Protein AF-A0A023BUI0-F1 (afdb_monomer)

Radius of gyration: 12.93 Å; Cα contacts (8 Å, |Δi|>4): 143; chains: 1; bounding box: 30×19×36 Å

Structure (mmCIF, N/CA/C/O backbone):
data_AF-A0A023BUI0-F1
#
_entry.id   AF-A0A023BUI0-F1
#
loop_
_atom_site.group_PDB
_atom_site.id
_atom_site.type_symbol
_atom_site.label_atom_id
_atom_site.label_alt_id
_atom_site.label_comp_id
_atom_site.label_asym_id
_atom_site.label_entity_id
_atom_site.label_seq_id
_atom_site.pdbx_PDB_ins_code
_atom_site.Cartn_x
_atom_site.Cartn_y
_atom_site.Cartn_z
_atom_site.occupancy
_atom_site.B_iso_or_equiv
_atom_site.auth_seq_id
_atom_site.auth_comp_id
_atom_site.auth_asym_id
_atom_site.auth_atom_id
_atom_site.pdbx_PDB_model_num
ATOM 1 N N . MET A 1 1 ? -9.464 2.101 -13.863 1.00 50.31 1 MET A N 1
ATOM 2 C CA . MET A 1 1 ? -8.187 2.118 -13.117 1.00 50.31 1 MET A CA 1
ATOM 3 C C . MET A 1 1 ? -8.192 0.925 -12.196 1.00 50.31 1 MET A C 1
ATOM 5 O O . MET A 1 1 ? -9.195 0.717 -11.526 1.00 50.31 1 MET A O 1
ATOM 9 N N . TRP A 1 2 ? -7.152 0.102 -12.245 1.00 62.81 2 TRP A N 1
ATOM 10 C CA . TRP A 1 2 ? -7.047 -1.037 -11.348 1.00 62.81 2 TRP A CA 1
ATOM 11 C C . TRP A 1 2 ? -6.492 -0.483 -10.031 1.00 62.81 2 TRP A C 1
ATOM 13 O O . TRP A 1 2 ? -5.479 0.209 -10.023 1.00 62.81 2 TRP A O 1
ATOM 23 N N . ALA A 1 3 ? -7.222 -0.694 -8.947 1.00 82.31 3 ALA A N 1
ATOM 24 C CA . ALA A 1 3 ? -6.874 -0.243 -7.609 1.00 82.31 3 ALA A CA 1
ATOM 25 C C . ALA A 1 3 ? -6.835 -1.471 -6.705 1.00 8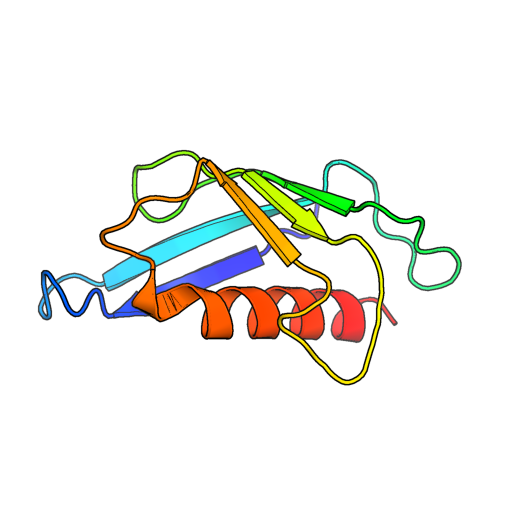2.31 3 ALA A C 1
ATOM 27 O O . ALA A 1 3 ? -7.568 -2.435 -6.945 1.00 82.31 3 ALA A O 1
ATOM 28 N N . ILE A 1 4 ? -6.012 -1.444 -5.664 1.00 88.75 4 ILE A N 1
ATOM 29 C CA . ILE A 1 4 ? -6.107 -2.450 -4.606 1.00 88.75 4 ILE A CA 1
ATOM 30 C C . ILE A 1 4 ? -7.369 -2.125 -3.815 1.00 88.75 4 ILE A C 1
ATOM 32 O O . ILE A 1 4 ? -7.536 -0.987 -3.382 1.00 88.75 4 ILE A O 1
ATOM 36 N N . ASN A 1 5 ? -8.255 -3.105 -3.670 1.00 91.94 5 ASN A N 1
ATOM 37 C CA . ASN A 1 5 ? -9.479 -3.017 -2.881 1.00 91.94 5 ASN A CA 1
ATOM 38 C C . ASN A 1 5 ? -9.687 -4.364 -2.181 1.00 91.94 5 ASN A C 1
ATOM 40 O O . ASN A 1 5 ? -10.260 -5.286 -2.760 1.00 91.94 5 ASN A O 1
ATOM 44 N N . GLU A 1 6 ? -9.140 -4.493 -0.977 1.00 91.25 6 GLU A N 1
ATOM 45 C CA . GLU A 1 6 ? -9.120 -5.741 -0.208 1.00 91.25 6 GLU A CA 1
ATOM 46 C C . GLU A 1 6 ? -9.742 -5.504 1.178 1.00 91.25 6 GLU A C 1
ATOM 48 O O . GLU A 1 6 ? -9.696 -4.397 1.717 1.00 91.25 6 GLU A O 1
ATOM 53 N N . LYS A 1 7 ? -10.360 -6.537 1.758 1.00 89.94 7 LYS A N 1
ATOM 54 C CA . LYS A 1 7 ? -10.948 -6.483 3.109 1.00 89.94 7 LYS A CA 1
ATOM 55 C C . LYS A 1 7 ? -10.055 -7.215 4.101 1.00 89.94 7 LYS A C 1
ATOM 57 O O . LYS A 1 7 ? -9.508 -8.262 3.763 1.00 89.94 7 LYS A O 1
ATOM 62 N N . PHE A 1 8 ? -9.981 -6.723 5.334 1.00 86.19 8 PHE A N 1
ATOM 63 C CA . PHE A 1 8 ? -9.248 -7.370 6.422 1.00 86.19 8 PHE A CA 1
ATOM 64 C C . PHE A 1 8 ? -10.062 -7.400 7.715 1.00 86.19 8 PHE A C 1
ATOM 66 O O . PHE A 1 8 ? -11.056 -6.689 7.869 1.00 86.19 8 PHE A O 1
ATOM 73 N N . VAL A 1 9 ? -9.663 -8.284 8.627 1.00 80.38 9 VAL A N 1
ATOM 74 C CA . VAL A 1 9 ? -10.215 -8.326 9.983 1.00 80.38 9 VAL A CA 1
ATOM 75 C C . VAL A 1 9 ? -9.455 -7.300 10.807 1.00 80.38 9 VAL A C 1
ATOM 77 O O . VAL A 1 9 ? -8.238 -7.425 10.943 1.00 80.38 9 VAL A O 1
ATOM 80 N N . ASP A 1 10 ? -10.150 -6.302 11.346 1.00 74.69 10 ASP A N 1
ATOM 81 C CA . ASP A 1 10 ? -9.533 -5.392 12.300 1.00 74.69 10 ASP A CA 1
ATOM 82 C C . ASP A 1 10 ? -9.419 -6.105 13.65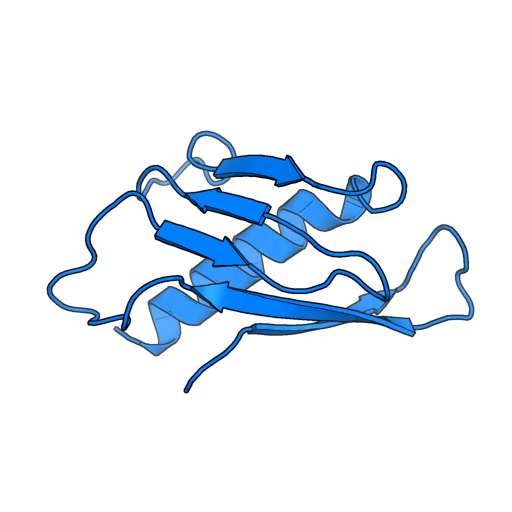1 1.00 74.69 10 ASP A C 1
ATOM 84 O O . ASP A 1 10 ? -10.395 -6.268 14.375 1.00 74.69 10 ASP A O 1
ATOM 88 N N . TYR A 1 11 ? -8.221 -6.556 14.019 1.00 69.75 11 TYR A N 1
ATOM 89 C CA . TYR A 1 11 ? -8.027 -7.233 15.304 1.00 69.75 11 TYR A CA 1
ATOM 90 C C . TYR A 1 11 ? -8.174 -6.295 16.513 1.00 69.75 11 TYR A C 1
ATOM 92 O O . TYR A 1 11 ? -8.277 -6.786 17.638 1.00 69.75 11 TYR A O 1
ATOM 100 N N . SER A 1 12 ? -8.218 -4.972 16.307 1.00 69.44 12 SER A N 1
ATOM 101 C CA . SER A 1 12 ? -8.588 -4.017 17.358 1.00 69.44 12 SER A CA 1
ATOM 102 C C . SER A 1 12 ? -10.104 -3.954 17.589 1.00 69.44 12 SER A C 1
ATOM 104 O O . SER A 1 12 ? -10.535 -3.722 18.718 1.00 69.44 12 SER A O 1
ATOM 106 N N . HIS A 1 13 ? -10.900 -4.292 16.570 1.00 69.69 13 HIS A N 1
ATOM 107 C CA . HIS A 1 13 ? -12.353 -4.458 16.643 1.00 69.69 13 HIS A CA 1
ATOM 108 C C . HIS A 1 13 ? -12.760 -5.745 15.909 1.00 69.69 13 HIS A C 1
ATOM 110 O O . HIS A 1 13 ? -13.262 -5.682 14.792 1.00 69.69 13 HIS A O 1
ATOM 116 N N . PRO A 1 14 ? -12.585 -6.940 16.513 1.00 64.12 14 PRO A N 1
ATOM 117 C CA . PRO A 1 14 ? -12.664 -8.227 15.801 1.00 64.12 14 PRO A CA 1
ATOM 118 C C . PRO A 1 14 ? -14.006 -8.531 15.116 1.00 64.12 14 PRO A C 1
ATOM 120 O O . PRO A 1 14 ? -14.106 -9.471 14.328 1.00 64.12 14 PRO A O 1
ATOM 123 N N . GLN A 1 15 ? -15.054 -7.777 15.454 1.00 64.81 15 GLN A N 1
ATOM 124 C CA . GLN A 1 15 ? -16.385 -7.886 14.856 1.00 64.81 15 GLN A CA 1
ATOM 125 C C . GLN A 1 15 ? -16.549 -7.011 13.602 1.00 64.81 15 GLN A C 1
ATOM 127 O O . GLN A 1 15 ? -17.506 -7.193 12.850 1.00 64.81 15 GLN A O 1
ATOM 132 N N . GLU A 1 16 ? -15.613 -6.099 13.348 1.00 68.25 16 GLU A N 1
ATOM 133 C CA . GLU A 1 16 ? -15.631 -5.165 12.233 1.00 68.25 16 GLU A CA 1
ATOM 134 C C . GLU A 1 16 ? -14.646 -5.619 11.150 1.00 68.25 16 GLU A C 1
ATOM 136 O O . GLU A 1 16 ? -13.475 -5.928 11.387 1.00 68.25 16 GLU A O 1
ATOM 141 N N . LYS A 1 17 ? -15.157 -5.715 9.920 1.00 75.75 17 LYS A N 1
ATOM 142 C CA . LYS A 1 17 ? -14.321 -5.892 8.734 1.00 75.75 17 LYS A CA 1
ATOM 143 C C . LYS A 1 17 ? -14.039 -4.520 8.180 1.00 75.75 17 LYS A C 1
ATOM 145 O O . LYS A 1 17 ? -14.978 -3.824 7.797 1.00 75.75 17 LYS A O 1
ATOM 150 N N . ASP A 1 18 ? -12.766 -4.198 8.075 1.00 86.88 18 ASP A N 1
ATOM 151 C CA . ASP A 1 18 ? -12.335 -2.949 7.487 1.00 86.88 18 ASP A CA 1
ATOM 152 C C . ASP A 1 18 ? -11.753 -3.190 6.083 1.00 86.88 18 ASP A C 1
ATOM 154 O O . ASP A 1 18 ? -11.640 -4.332 5.616 1.00 86.88 18 ASP A O 1
ATOM 158 N N . SER A 1 19 ? -11.467 -2.119 5.350 1.00 89.81 19 SER A N 1
ATOM 159 C CA . SER A 1 19 ? -11.046 -2.197 3.949 1.00 89.81 19 SER A CA 1
ATOM 160 C C . SER A 1 19 ? -9.791 -1.390 3.666 1.00 89.81 19 SER A C 1
ATOM 162 O O . SER A 1 19 ? -9.542 -0.358 4.278 1.00 89.81 19 SER A O 1
ATOM 164 N N . VAL A 1 20 ? -8.989 -1.870 2.722 1.00 93.38 20 VAL A N 1
ATOM 165 C CA . VAL A 1 20 ? -7.845 -1.146 2.179 1.00 93.38 20 VAL A CA 1
ATOM 166 C C . VAL A 1 20 ? -8.136 -0.794 0.737 1.00 93.38 20 VAL A C 1
ATOM 168 O O . VAL A 1 20 ? -8.383 -1.673 -0.087 1.00 93.38 20 VAL A O 1
ATOM 171 N N . PHE A 1 21 ? -8.049 0.496 0.437 1.00 94.06 21 PHE A N 1
ATOM 172 C CA . PHE A 1 21 ? -8.114 1.034 -0.907 1.00 94.06 21 PHE A CA 1
ATOM 173 C C . PHE A 1 21 ? -6.805 1.747 -1.229 1.00 94.06 21 PHE A C 1
ATOM 175 O O . PHE A 1 21 ? -6.463 2.716 -0.560 1.00 94.06 21 PHE A O 1
ATOM 182 N N . LEU A 1 22 ? -6.068 1.307 -2.249 1.00 94.19 22 LEU A N 1
ATOM 183 C CA . LEU A 1 22 ? -4.815 1.951 -2.657 1.00 94.19 22 LE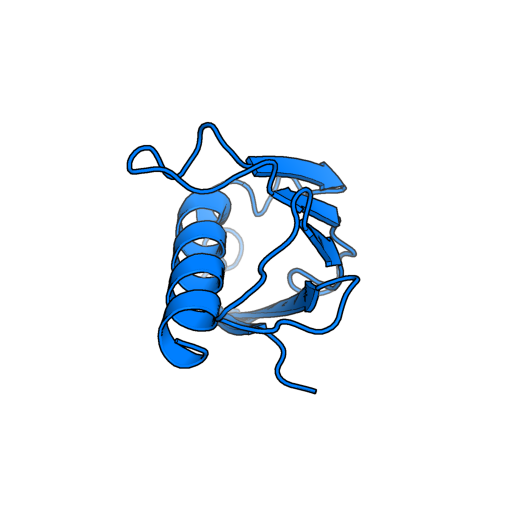U A CA 1
ATOM 184 C C . LEU A 1 22 ? -4.747 2.102 -4.172 1.00 94.19 22 LEU A C 1
ATOM 186 O O . LEU A 1 22 ? -4.953 1.144 -4.919 1.00 94.19 22 LEU A O 1
ATOM 190 N N . ASN A 1 23 ? -4.374 3.299 -4.614 1.00 94.25 23 ASN A N 1
ATOM 191 C CA . ASN A 1 23 ? -4.053 3.598 -6.000 1.00 94.25 23 ASN A CA 1
ATOM 192 C C . ASN A 1 23 ? -2.585 3.977 -6.128 1.00 94.25 23 ASN A C 1
ATOM 194 O O . ASN A 1 23 ? -2.081 4.746 -5.304 1.00 94.25 23 ASN A O 1
ATOM 198 N N . PRO A 1 24 ? -1.911 3.513 -7.183 1.00 93.75 24 PRO A N 1
ATOM 199 C CA . PRO A 1 24 ? -0.618 4.058 -7.529 1.00 93.75 24 PRO A CA 1
ATOM 200 C C . PRO A 1 24 ? -0.758 5.481 -8.088 1.00 93.75 24 PRO A C 1
ATOM 202 O O . PRO A 1 24 ? -1.738 5.820 -8.749 1.00 93.75 24 PRO A O 1
ATOM 205 N N . ASN A 1 25 ? 0.257 6.311 -7.869 1.00 93.00 25 ASN A N 1
ATOM 206 C CA . ASN A 1 25 ? 0.359 7.672 -8.406 1.00 93.00 25 ASN A CA 1
ATOM 207 C C . ASN A 1 25 ? 0.635 7.734 -9.915 1.00 93.00 25 ASN A C 1
ATOM 209 O O . ASN A 1 25 ? 0.680 8.825 -10.479 1.00 93.00 25 ASN A O 1
ATOM 213 N N . GLN A 1 26 ? 0.872 6.590 -10.545 1.00 87.31 26 GLN A N 1
ATOM 214 C CA . GLN A 1 26 ? 1.212 6.476 -11.953 1.00 87.31 26 GLN A CA 1
ATOM 215 C C . GLN A 1 26 ? 0.499 5.281 -12.580 1.00 87.31 26 GLN A C 1
ATOM 217 O O . GLN A 1 26 ? 0.144 4.314 -11.899 1.00 87.31 26 GLN A O 1
ATOM 222 N N . THR A 1 27 ? 0.302 5.348 -13.894 1.00 84.50 27 THR A N 1
ATOM 223 C CA . THR A 1 27 ? -0.222 4.223 -14.666 1.00 84.50 27 THR A CA 1
ATOM 224 C C . THR A 1 27 ? 0.774 3.076 -14.614 1.00 84.50 27 THR A C 1
ATOM 226 O O . THR A 1 27 ? 1.946 3.244 -14.936 1.00 84.50 27 THR A O 1
ATOM 229 N N . MET A 1 28 ? 0.298 1.899 -14.226 1.00 83.31 28 MET A N 1
ATOM 230 C CA . MET A 1 28 ? 1.148 0.721 -14.132 1.00 83.31 28 MET A CA 1
ATOM 231 C C . MET A 1 28 ? 1.241 0.038 -15.489 1.00 83.31 28 MET A C 1
ATOM 233 O O . MET A 1 28 ? 0.247 -0.489 -15.986 1.00 83.31 28 MET A O 1
ATOM 237 N N . ASN A 1 29 ? 2.437 0.064 -16.076 1.00 80.81 29 ASN A N 1
ATOM 238 C CA . ASN A 1 29 ? 2.781 -0.726 -17.248 1.00 80.81 29 ASN A CA 1
ATOM 239 C C . ASN A 1 29 ? 3.731 -1.857 -16.813 1.00 80.81 29 ASN A C 1
ATOM 241 O O . ASN A 1 29 ? 4.817 -1.560 -16.314 1.00 80.81 29 ASN A O 1
ATOM 245 N N . PRO A 1 30 ? 3.358 -3.129 -17.019 1.00 71.19 30 PRO A N 1
ATOM 246 C CA . PRO A 1 30 ? 4.139 -4.274 -16.552 1.00 71.19 30 PRO A CA 1
ATOM 247 C C . PRO A 1 30 ? 5.547 -4.350 -17.168 1.00 71.19 30 PRO A C 1
ATOM 249 O O . PRO A 1 30 ? 6.475 -4.876 -16.563 1.00 71.19 30 PRO A O 1
ATOM 252 N N . GLN A 1 31 ? 5.740 -3.769 -18.355 1.00 73.75 31 GLN A N 1
ATOM 253 C CA . GLN A 1 31 ? 7.020 -3.802 -19.069 1.00 73.75 31 GLN A CA 1
ATOM 254 C C . GLN A 1 31 ? 8.002 -2.703 -18.633 1.00 73.75 31 GLN A C 1
ATOM 256 O O . GLN A 1 31 ? 9.198 -2.827 -18.878 1.00 73.75 31 GLN A O 1
ATOM 261 N N . VAL A 1 32 ? 7.512 -1.624 -18.014 1.00 79.31 32 VAL A N 1
ATOM 262 C CA . VAL A 1 32 ? 8.295 -0.415 -17.690 1.00 79.31 32 VAL A CA 1
ATOM 263 C C . VAL A 1 32 ? 7.846 0.174 -16.354 1.00 79.31 32 VAL A C 1
ATOM 265 O O . VAL A 1 32 ? 7.455 1.334 -16.256 1.00 79.31 32 VAL A O 1
ATOM 268 N N . ILE A 1 33 ? 7.860 -0.646 -1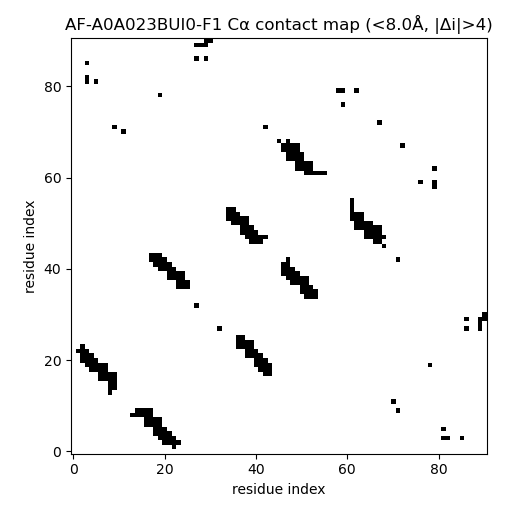5.303 1.00 82.19 33 ILE A N 1
ATOM 269 C CA . ILE A 1 33 ? 7.580 -0.164 -13.948 1.00 82.19 33 ILE A CA 1
ATOM 270 C C . ILE A 1 33 ? 8.708 0.779 -13.513 1.00 82.19 33 ILE A C 1
ATOM 272 O O . ILE A 1 33 ? 9.849 0.353 -13.325 1.00 82.19 33 ILE A O 1
ATOM 276 N N . GLU A 1 34 ? 8.375 2.051 -13.308 1.00 86.31 34 GLU A N 1
ATOM 277 C CA . GLU A 1 34 ? 9.296 3.056 -12.782 1.00 86.31 34 GLU A CA 1
ATOM 278 C C . GLU A 1 34 ? 9.129 3.213 -11.267 1.00 86.31 34 GLU A C 1
ATOM 280 O O . GLU A 1 34 ? 8.017 3.303 -10.741 1.00 86.31 34 GLU A O 1
ATOM 285 N N . TYR A 1 35 ? 10.247 3.267 -10.546 1.00 88.44 35 TYR A N 1
ATOM 286 C CA . TYR A 1 35 ? 10.273 3.492 -9.102 1.00 88.44 35 TYR A CA 1
ATOM 287 C C . TYR A 1 35 ? 10.764 4.917 -8.779 1.00 88.44 35 TYR A C 1
ATOM 289 O O . TYR A 1 35 ? 11.643 5.426 -9.473 1.00 88.44 35 TYR A O 1
ATOM 297 N N . PRO A 1 36 ? 10.273 5.556 -7.697 1.00 92.75 36 PRO A N 1
ATOM 298 C CA . PRO A 1 36 ? 9.362 4.998 -6.705 1.00 92.75 36 PRO A CA 1
ATOM 299 C C . PRO A 1 36 ? 7.887 5.044 -7.129 1.00 92.75 36 PRO A C 1
ATOM 301 O O . PRO A 1 36 ? 7.418 6.026 -7.698 1.00 92.75 36 PRO A O 1
ATOM 304 N N . ILE A 1 37 ? 7.132 4.018 -6.738 1.00 92.50 37 ILE A N 1
ATOM 305 C CA . ILE A 1 37 ? 5.669 4.024 -6.825 1.00 92.50 37 ILE A CA 1
ATOM 306 C C . ILE A 1 37 ? 5.123 4.583 -5.514 1.00 92.50 37 ILE A C 1
ATOM 308 O O . ILE A 1 37 ? 5.463 4.089 -4.438 1.00 92.50 37 ILE A O 1
ATOM 312 N N . ILE A 1 38 ? 4.257 5.589 -5.590 1.00 94.81 38 ILE A N 1
ATOM 313 C CA . ILE A 1 38 ? 3.552 6.116 -4.421 1.00 94.81 38 ILE A CA 1
ATOM 314 C C . ILE A 1 38 ? 2.130 5.570 -4.441 1.00 94.81 38 ILE A C 1
ATOM 316 O O . ILE A 1 38 ? 1.351 5.881 -5.336 1.00 94.81 38 ILE A O 1
ATOM 320 N N . TRP A 1 39 ? 1.791 4.782 -3.431 1.00 94.56 39 TRP A N 1
ATOM 321 C CA . TRP A 1 39 ? 0.462 4.243 -3.206 1.00 94.56 39 TRP A CA 1
ATOM 322 C C . TRP A 1 39 ? -0.289 5.147 -2.234 1.00 94.56 39 TRP A C 1
ATOM 324 O O . TRP A 1 39 ? 0.161 5.363 -1.106 1.00 94.56 39 TRP A O 1
ATOM 334 N N . LYS A 1 40 ? -1.425 5.688 -2.677 1.00 96.19 40 LYS A N 1
ATOM 335 C CA . LYS A 1 40 ? -2.300 6.553 -1.879 1.00 96.19 40 LYS A CA 1
ATOM 336 C C . LYS A 1 40 ? -3.708 5.998 -1.826 1.00 96.19 40 LYS A C 1
ATOM 338 O O . LYS A 1 40 ? -4.203 5.448 -2.809 1.00 96.19 40 LYS A O 1
ATOM 343 N N . GLY A 1 41 ? -4.370 6.204 -0.703 1.00 94.81 41 GLY A N 1
ATOM 344 C CA . GLY A 1 41 ? -5.773 5.860 -0.542 1.00 94.81 41 GLY A CA 1
ATOM 345 C C . GLY A 1 41 ? -6.120 5.775 0.929 1.00 94.81 41 GLY A C 1
ATOM 346 O O . GLY A 1 41 ? -5.727 6.660 1.681 1.00 94.81 41 GLY A O 1
ATOM 347 N N . PHE A 1 42 ? -6.831 4.727 1.326 1.00 93.81 42 PHE A N 1
ATOM 348 C CA . PHE A 1 42 ? -7.396 4.596 2.659 1.00 93.81 42 PHE A CA 1
ATOM 349 C C . PHE A 1 42 ? -7.149 3.210 3.250 1.00 93.81 42 PHE A C 1
ATOM 351 O O . PHE A 1 42 ? -7.220 2.201 2.547 1.00 93.81 42 PHE A O 1
ATOM 358 N N . VAL A 1 43 ? -6.890 3.173 4.553 1.00 92.38 43 VAL A N 1
ATOM 359 C CA . VAL A 1 43 ? -7.050 1.983 5.392 1.00 92.38 43 VAL A CA 1
ATOM 360 C C . VAL A 1 43 ? -8.158 2.311 6.380 1.00 92.38 43 VAL A C 1
ATOM 362 O O . VAL A 1 43 ? -8.024 3.205 7.217 1.00 92.38 43 VAL A O 1
ATOM 365 N N . GLY A 1 44 ? -9.287 1.645 6.197 1.00 89.31 44 GLY A N 1
ATOM 366 C CA . GLY A 1 44 ? -10.565 2.055 6.743 1.00 89.31 44 GLY A CA 1
ATOM 367 C C . GLY A 1 44 ? -10.930 3.475 6.388 1.00 89.31 44 GLY A C 1
ATOM 368 O O . GLY A 1 44 ? -11.034 3.817 5.212 1.00 89.31 44 GLY A O 1
ATOM 369 N N . SER A 1 45 ? -11.140 4.306 7.402 1.00 88.44 45 SER A N 1
ATOM 370 C CA . SER A 1 45 ? -11.464 5.719 7.217 1.00 88.44 45 SER A CA 1
ATOM 371 C C . SER A 1 45 ? -10.237 6.636 7.194 1.00 88.44 45 SER A C 1
ATOM 373 O O . SER A 1 45 ? -10.403 7.852 7.143 1.00 88.44 45 SER A O 1
ATOM 375 N N . GLU A 1 46 ? -9.017 6.099 7.290 1.00 91.31 46 GLU A N 1
ATOM 376 C CA . GLU A 1 46 ? -7.800 6.906 7.415 1.00 91.31 46 GLU A CA 1
ATOM 377 C C . GLU A 1 46 ? -6.987 6.941 6.127 1.00 91.31 46 GLU A C 1
ATOM 379 O O . GLU A 1 46 ? -6.698 5.907 5.525 1.00 91.31 46 GLU A O 1
ATOM 384 N N . GLU A 1 47 ? -6.594 8.150 5.721 1.00 94.12 47 GLU A N 1
ATOM 385 C CA . GLU A 1 47 ? -5.737 8.358 4.559 1.00 94.12 47 GLU A CA 1
ATOM 386 C C . GLU A 1 47 ? -4.346 7.778 4.785 1.00 94.12 47 GLU A C 1
ATOM 388 O O . GLU A 1 47 ? -3.704 8.027 5.810 1.00 94.12 47 GLU A O 1
ATOM 393 N N . VAL A 1 48 ? -3.846 7.075 3.770 1.00 95.56 48 VAL A N 1
ATOM 394 C CA . VAL A 1 48 ? -2.510 6.497 3.802 1.00 95.56 48 VAL A CA 1
ATOM 395 C C . VAL A 1 48 ? -1.650 6.867 2.607 1.00 95.56 4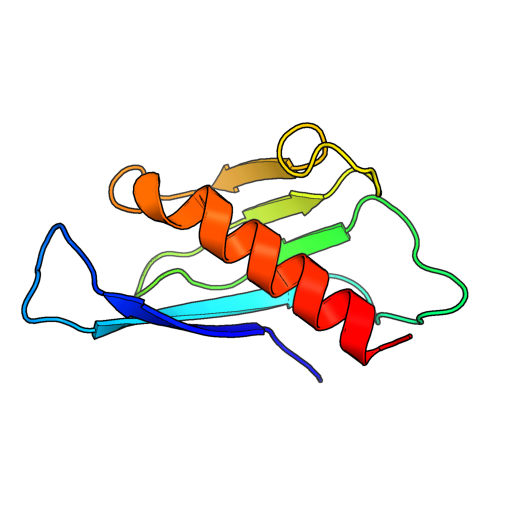8 VAL A C 1
ATOM 397 O O . VAL A 1 48 ? -2.130 7.060 1.489 1.00 95.56 48 VAL A O 1
ATOM 400 N N . GLU A 1 49 ? -0.342 6.929 2.857 1.00 96.56 49 GLU A N 1
ATOM 401 C CA . GLU A 1 49 ? 0.689 7.085 1.832 1.00 96.56 49 GLU A CA 1
ATOM 402 C C . GLU A 1 49 ? 1.823 6.084 2.066 1.00 96.56 49 GLU A C 1
ATOM 404 O O . GLU A 1 49 ? 2.483 6.095 3.114 1.00 96.56 49 GLU A O 1
ATOM 409 N N . ILE A 1 50 ? 2.062 5.239 1.062 1.00 95.19 50 ILE A N 1
ATOM 410 C CA . ILE A 1 50 ? 3.079 4.189 1.071 1.00 95.19 50 ILE A CA 1
ATOM 411 C C . ILE A 1 50 ? 3.975 4.377 -0.153 1.00 95.19 50 ILE A C 1
ATOM 413 O O . ILE A 1 50 ? 3.494 4.485 -1.276 1.00 95.19 50 ILE A O 1
ATOM 417 N N . ILE A 1 51 ? 5.287 4.416 0.045 1.00 95.06 51 ILE A N 1
ATOM 418 C CA . ILE A 1 51 ? 6.273 4.595 -1.021 1.00 95.06 51 ILE A CA 1
ATOM 419 C C . ILE A 1 51 ? 7.000 3.278 -1.238 1.00 95.06 51 ILE A C 1
ATOM 421 O O . ILE A 1 51 ? 7.712 2.817 -0.350 1.00 95.06 51 ILE A O 1
ATOM 425 N N . GLN A 1 52 ? 6.875 2.715 -2.432 1.00 92.94 52 GLN A N 1
ATOM 426 C CA . GLN A 1 52 ? 7.647 1.567 -2.880 1.00 92.94 52 GLN A CA 1
ATOM 427 C C . GLN A 1 52 ? 8.869 2.053 -3.667 1.00 92.94 52 GLN A C 1
ATOM 429 O O . GLN A 1 52 ? 8.736 2.621 -4.747 1.00 92.94 52 GLN A O 1
ATOM 434 N N . LYS A 1 53 ? 10.068 1.834 -3.131 1.00 91.75 53 LYS A N 1
ATOM 435 C CA . LYS A 1 53 ? 11.352 2.273 -3.701 1.00 91.75 53 LYS A CA 1
ATOM 436 C C . LYS A 1 53 ? 11.914 1.354 -4.785 1.00 91.75 53 LYS A C 1
ATOM 438 O O . LYS A 1 53 ? 12.851 1.752 -5.466 1.00 91.75 53 LYS A O 1
ATOM 443 N N . GLY A 1 54 ? 11.415 0.128 -4.898 1.00 85.50 54 GLY A N 1
ATOM 444 C CA . GLY A 1 54 ? 11.960 -0.873 -5.809 1.00 85.50 54 GLY A CA 1
ATOM 445 C C . GLY A 1 54 ? 11.217 -2.204 -5.750 1.00 85.50 54 GLY A C 1
ATOM 446 O O . GLY A 1 54 ? 10.188 -2.333 -5.080 1.00 85.50 54 GLY A O 1
ATOM 447 N N . GLN A 1 55 ? 11.782 -3.194 -6.436 1.00 78.50 55 GLN A N 1
ATOM 448 C CA . GLN A 1 55 ? 11.363 -4.593 -6.407 1.00 78.50 55 GLN A CA 1
ATOM 449 C C . GLN A 1 55 ? 12.489 -5.449 -5.820 1.00 78.50 55 GLN A C 1
ATOM 451 O O . GLN A 1 55 ? 13.660 -5.216 -6.118 1.00 78.50 55 GLN A O 1
ATOM 456 N N . GLY A 1 56 ? 12.150 -6.462 -5.026 1.00 67.38 56 GLY A N 1
ATOM 457 C CA . GLY A 1 56 ? 13.132 -7.392 -4.477 1.00 67.38 56 GLY A CA 1
ATOM 458 C C . GLY A 1 56 ? 12.486 -8.544 -3.716 1.00 67.38 56 GLY A C 1
ATOM 459 O O . GLY A 1 56 ? 11.292 -8.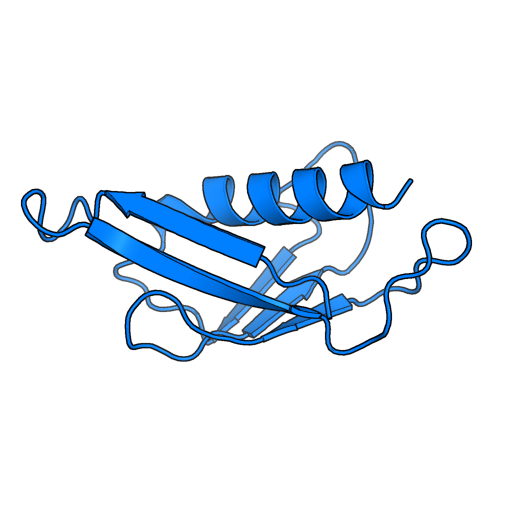513 -3.419 1.00 67.38 56 GLY A O 1
ATOM 460 N N . ALA A 1 57 ? 13.287 -9.567 -3.406 1.00 58.78 57 ALA A N 1
ATOM 461 C CA . ALA A 1 57 ? 12.842 -10.736 -2.644 1.00 58.78 57 ALA A CA 1
ATOM 462 C C . ALA A 1 57 ? 12.500 -10.395 -1.180 1.00 58.78 57 ALA A C 1
ATOM 464 O O . ALA A 1 57 ? 11.667 -11.057 -0.566 1.00 58.78 57 ALA A O 1
ATOM 465 N N . HIS A 1 58 ? 13.119 -9.346 -0.631 1.00 65.50 58 HIS A N 1
ATOM 466 C CA . HIS A 1 58 ? 12.854 -8.855 0.718 1.00 65.50 58 HIS A CA 1
ATOM 467 C C . HIS A 1 58 ? 11.771 -7.781 0.680 1.00 65.50 58 HIS A C 1
ATOM 469 O O . HIS A 1 58 ? 12.047 -6.597 0.487 1.00 65.50 58 HIS A O 1
ATOM 475 N N . LEU A 1 59 ? 10.534 -8.243 0.846 1.00 63.88 59 LEU A N 1
ATOM 476 C CA . LEU A 1 59 ? 9.300 -7.477 0.694 1.00 63.88 59 LEU A CA 1
ATOM 477 C C . LEU A 1 59 ? 9.301 -6.166 1.490 1.00 63.88 59 LEU A C 1
ATOM 479 O O . LEU A 1 59 ? 8.873 -5.147 0.972 1.00 63.88 59 LEU A O 1
ATOM 483 N N . ASP A 1 60 ? 9.855 -6.155 2.698 1.00 65.69 60 ASP A N 1
ATOM 484 C CA . ASP A 1 60 ? 9.697 -5.037 3.638 1.00 65.69 60 ASP A CA 1
ATOM 485 C C . ASP A 1 60 ? 10.703 -3.902 3.391 1.00 65.69 60 ASP A C 1
ATOM 487 O O . ASP A 1 60 ? 10.421 -2.731 3.649 1.00 65.69 60 ASP A O 1
ATOM 491 N N . LEU A 1 61 ? 11.881 -4.230 2.847 1.00 75.38 61 LEU A N 1
ATOM 492 C CA . LEU A 1 61 ? 13.004 -3.292 2.701 1.00 75.38 61 LEU A CA 1
ATOM 493 C C . LEU A 1 61 ? 12.746 -2.203 1.653 1.00 75.38 61 LEU A C 1
ATOM 495 O O . LEU A 1 61 ? 13.416 -1.166 1.642 1.00 75.38 61 LEU A O 1
ATOM 499 N N . HIS A 1 62 ? 11.776 -2.426 0.769 1.00 85.06 62 HIS A N 1
ATOM 500 C CA . HIS A 1 62 ? 11.463 -1.518 -0.326 1.00 85.06 62 HIS A CA 1
ATOM 501 C C . HIS A 1 62 ? 10.277 -0.598 -0.036 1.00 85.06 62 HIS A C 1
ATOM 503 O O . HIS A 1 62 ? 10.007 0.272 -0.862 1.00 85.06 62 HIS A O 1
ATOM 509 N N . PHE A 1 63 ? 9.599 -0.726 1.108 1.00 91.69 63 PHE A N 1
ATOM 510 C CA . PHE A 1 63 ? 8.407 0.065 1.417 1.00 91.69 63 PHE A CA 1
ATOM 511 C C . PHE A 1 63 ? 8.651 1.055 2.557 1.00 91.69 63 PHE A C 1
ATOM 513 O O . PHE A 1 63 ? 9.188 0.720 3.608 1.00 91.69 63 PHE A O 1
ATOM 520 N N . ILE A 1 64 ? 8.210 2.297 2.360 1.00 93.31 64 ILE A N 1
ATOM 521 C CA . ILE A 1 64 ? 8.130 3.320 3.405 1.00 93.31 64 ILE A CA 1
ATOM 522 C C . ILE A 1 64 ? 6.670 3.696 3.615 1.00 93.31 64 ILE A C 1
ATOM 524 O O . ILE A 1 64 ? 6.030 4.245 2.724 1.00 93.31 64 ILE A O 1
ATOM 528 N N . PHE A 1 65 ? 6.173 3.482 4.826 1.00 92.94 65 PHE A N 1
ATOM 529 C CA . PHE A 1 65 ? 4.835 3.879 5.257 1.00 92.94 65 PHE A CA 1
ATOM 530 C C . PHE A 1 65 ? 4.900 5.280 5.888 1.00 92.94 65 PHE A C 1
ATOM 532 O O . PHE A 1 65 ? 5.249 5.403 7.059 1.00 92.94 65 PHE A O 1
ATOM 539 N N . LYS A 1 66 ? 4.636 6.343 5.109 1.00 90.75 66 LYS A N 1
ATOM 540 C CA . LYS A 1 66 ? 4.814 7.744 5.551 1.00 90.75 66 LYS A CA 1
ATOM 541 C C . LYS A 1 66 ? 3.654 8.276 6.386 1.00 90.75 66 LYS A C 1
ATOM 543 O O . LYS A 1 66 ? 3.876 8.920 7.403 1.00 90.75 66 LYS A O 1
ATOM 548 N N . LYS A 1 67 ? 2.427 8.054 5.920 1.00 90.19 67 LYS A N 1
ATOM 549 C CA . LYS A 1 67 ? 1.193 8.403 6.629 1.00 90.19 67 LYS A CA 1
ATOM 550 C C . LYS A 1 67 ? 0.462 7.096 6.830 1.00 90.19 67 LYS A C 1
ATOM 552 O O . LYS A 1 67 ? -0.216 6.651 5.918 1.00 90.19 67 LYS A O 1
ATOM 557 N N . PHE A 1 68 ? 0.735 6.397 7.922 1.00 92.56 68 PHE A N 1
ATOM 558 C CA . PHE A 1 68 ? 0.121 5.098 8.151 1.00 92.56 68 PHE A CA 1
ATOM 559 C C . PHE A 1 68 ? -0.340 4.982 9.603 1.00 92.56 68 PHE A C 1
ATOM 561 O O . PHE A 1 68 ? 0.489 5.185 10.492 1.00 92.56 68 PHE A O 1
ATOM 568 N N . PRO A 1 69 ? -1.621 4.666 9.852 1.00 89.94 69 PRO A N 1
ATOM 569 C CA . PRO A 1 69 ? -2.179 4.639 11.194 1.00 89.94 69 PRO A CA 1
ATOM 570 C C . PRO A 1 69 ? -1.526 3.542 12.018 1.00 89.94 69 PRO A C 1
ATOM 572 O O . PRO A 1 69 ? -1.487 2.383 11.597 1.00 89.94 69 PRO A O 1
ATOM 575 N N . GLU A 1 70 ? -1.058 3.877 13.219 1.00 90.31 70 GLU A N 1
ATOM 576 C CA . GLU A 1 70 ? -0.393 2.896 14.079 1.00 90.31 70 GLU A CA 1
ATOM 577 C C . GLU A 1 70 ? -1.302 1.714 14.428 1.00 90.31 70 GLU A C 1
ATOM 579 O O . GLU A 1 70 ? -0.830 0.576 14.474 1.00 90.31 70 GLU A O 1
ATOM 584 N N . ARG A 1 71 ? -2.616 1.951 14.578 1.00 87.44 71 ARG A N 1
ATOM 585 C CA . ARG A 1 71 ? -3.602 0.895 14.862 1.00 87.44 71 ARG A CA 1
ATOM 586 C C . ARG A 1 71 ? -3.628 -0.208 13.799 1.00 87.44 71 ARG A C 1
ATOM 588 O O . ARG A 1 71 ? -3.853 -1.371 14.120 1.00 87.44 71 ARG A O 1
ATOM 595 N N . TYR A 1 72 ? -3.300 0.129 12.553 1.00 89.38 72 TYR A N 1
ATOM 596 C CA . TYR A 1 72 ? -3.256 -0.816 11.440 1.00 89.38 72 TYR A CA 1
ATOM 597 C C . TYR A 1 72 ? -1.844 -1.354 11.165 1.00 89.38 72 TYR A C 1
ATOM 599 O O . TYR A 1 72 ? -1.635 -2.039 10.169 1.00 89.38 72 TYR A O 1
ATOM 607 N N . ASN A 1 73 ? -0.837 -1.088 12.012 1.00 90.62 73 ASN A N 1
ATOM 608 C CA . ASN A 1 73 ? 0.541 -1.552 11.771 1.00 90.62 73 ASN A CA 1
ATOM 609 C C . ASN A 1 73 ? 0.639 -3.068 11.526 1.00 90.62 73 ASN A C 1
ATOM 611 O O . ASN A 1 73 ? 1.506 -3.512 10.775 1.00 90.62 73 ASN A O 1
ATOM 615 N N . HIS A 1 74 ? -0.264 -3.840 12.129 1.00 88.00 74 HIS A N 1
ATOM 616 C CA . HIS A 1 74 ? -0.334 -5.290 11.996 1.00 88.00 74 HIS A CA 1
ATOM 617 C C . HIS A 1 74 ? -0.635 -5.771 10.563 1.00 88.00 74 HIS A C 1
ATOM 619 O O . HIS A 1 74 ? -0.179 -6.850 10.205 1.00 88.00 74 HIS A O 1
ATOM 625 N N . ILE A 1 75 ? -1.316 -4.972 9.728 1.00 90.19 75 ILE A N 1
ATOM 626 C CA . ILE A 1 75 ? -1.636 -5.334 8.332 1.00 90.19 75 ILE A CA 1
ATOM 627 C C . ILE A 1 75 ? -0.605 -4.846 7.305 1.00 90.19 75 ILE A C 1
ATOM 629 O O . ILE A 1 75 ? -0.795 -5.023 6.102 1.00 90.19 75 ILE A O 1
ATOM 633 N N . LYS A 1 76 ? 0.498 -4.216 7.730 1.00 91.81 76 LYS A N 1
ATOM 634 C CA . LYS A 1 76 ? 1.561 -3.789 6.800 1.00 91.81 76 LYS A CA 1
ATOM 635 C C . LYS A 1 76 ? 2.076 -4.936 5.911 1.00 91.81 76 LYS A C 1
ATOM 637 O O . LYS A 1 76 ? 2.204 -4.700 4.707 1.00 91.81 76 LYS A O 1
ATOM 642 N N . PRO A 1 77 ? 2.324 -6.157 6.432 1.00 90.62 77 PRO A N 1
ATOM 643 C CA . PRO A 1 77 ? 2.731 -7.287 5.597 1.00 90.62 77 PRO A CA 1
ATOM 644 C C . PRO A 1 77 ? 1.667 -7.674 4.559 1.00 90.62 77 PRO A C 1
ATOM 646 O O . PRO A 1 77 ? 1.999 -7.931 3.402 1.00 90.62 77 PRO A O 1
ATOM 649 N N . ASP A 1 78 ? 0.386 -7.656 4.938 1.00 91.56 78 ASP A N 1
ATOM 650 C CA . ASP A 1 78 ? -0.723 -7.976 4.030 1.00 91.56 78 ASP A CA 1
ATOM 651 C C . ASP A 1 78 ? -0.835 -6.960 2.892 1.00 91.56 78 ASP A C 1
ATOM 653 O O . ASP A 1 78 ? -0.980 -7.339 1.729 1.00 91.56 78 ASP A O 1
ATOM 657 N N . ILE A 1 79 ? -0.667 -5.669 3.196 1.00 92.25 79 ILE A N 1
ATOM 658 C CA . ILE A 1 79 ? -0.661 -4.608 2.184 1.00 92.25 79 ILE A CA 1
ATOM 659 C C . ILE A 1 79 ? 0.466 -4.810 1.170 1.00 92.25 79 ILE A C 1
ATOM 661 O O . ILE A 1 79 ? 0.232 -4.689 -0.034 1.00 92.25 79 ILE A O 1
ATOM 665 N N . ILE A 1 80 ? 1.677 -5.143 1.627 1.00 91.88 80 ILE A N 1
ATOM 666 C CA . ILE A 1 80 ? 2.802 -5.420 0.724 1.00 91.88 80 ILE A CA 1
ATOM 667 C C . ILE A 1 80 ? 2.476 -6.620 -0.179 1.00 91.88 80 ILE A C 1
ATOM 669 O O . ILE A 1 80 ? 2.676 -6.551 -1.396 1.00 91.88 80 ILE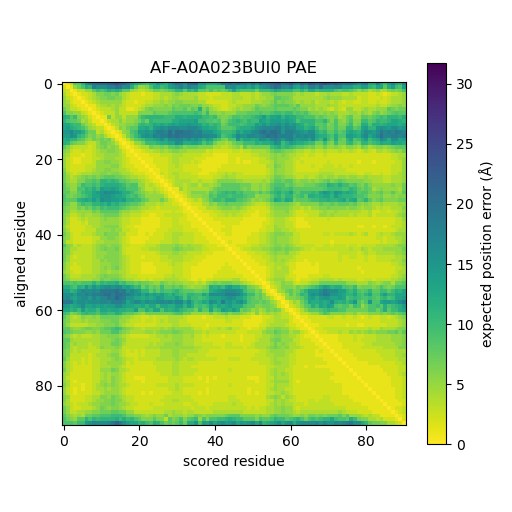 A O 1
ATOM 673 N N . ASN A 1 81 ? 1.897 -7.684 0.384 1.00 90.12 81 ASN A N 1
ATOM 674 C CA . ASN A 1 81 ? 1.462 -8.853 -0.380 1.00 90.12 81 ASN A CA 1
ATOM 675 C C . ASN A 1 81 ? 0.403 -8.501 -1.435 1.00 90.12 81 ASN A C 1
ATOM 677 O O . ASN A 1 81 ? 0.489 -8.974 -2.572 1.00 90.12 81 ASN A O 1
ATOM 681 N N . TRP A 1 82 ? -0.573 -7.651 -1.109 1.00 92.06 82 TRP A N 1
ATOM 682 C CA . TRP A 1 82 ? -1.585 -7.203 -2.069 1.00 92.06 82 TRP A CA 1
ATOM 683 C C . TRP A 1 82 ? -0.999 -6.328 -3.174 1.00 92.06 82 TRP A C 1
ATOM 685 O O . TRP A 1 82 ? -1.355 -6.520 -4.336 1.00 92.06 82 TRP A O 1
ATOM 695 N N . ILE A 1 83 ? -0.060 -5.433 -2.850 1.00 90.75 83 ILE A N 1
ATOM 696 C CA . ILE A 1 83 ? 0.675 -4.647 -3.851 1.00 90.75 83 ILE A CA 1
ATOM 697 C C . ILE A 1 83 ? 1.425 -5.575 -4.810 1.00 90.75 83 ILE A C 1
ATOM 699 O O . ILE A 1 83 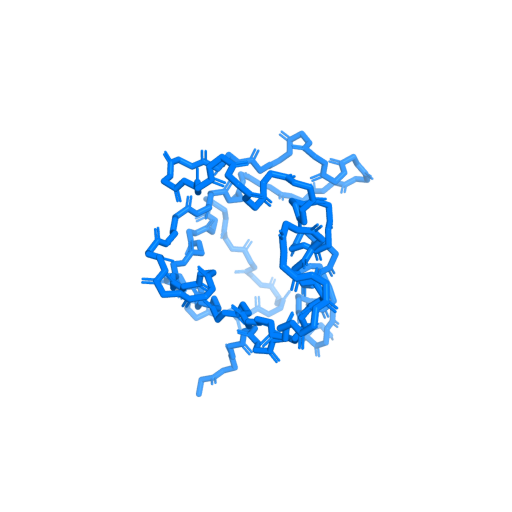? 1.349 -5.416 -6.027 1.00 90.75 83 ILE A O 1
ATOM 703 N N . HIS A 1 84 ? 2.096 -6.598 -4.288 1.00 87.31 84 HIS A N 1
ATOM 704 C CA . HIS A 1 84 ? 2.821 -7.560 -5.115 1.00 87.31 84 HIS A CA 1
ATOM 705 C C . HIS A 1 84 ? 1.892 -8.401 -5.992 1.00 87.31 84 HIS A C 1
ATOM 707 O O . HIS A 1 84 ? 2.161 -8.580 -7.180 1.00 87.31 84 HIS A O 1
ATOM 713 N N . LYS A 1 85 ? 0.780 -8.888 -5.432 1.00 88.00 85 LYS A N 1
ATOM 714 C CA . LYS A 1 85 ? -0.267 -9.598 -6.179 1.00 88.00 85 LYS A CA 1
ATOM 715 C C . LYS A 1 85 ? -0.801 -8.727 -7.313 1.00 88.00 85 LYS A C 1
ATOM 717 O O . LYS A 1 85 ? -0.902 -9.201 -8.438 1.00 88.00 85 LYS A O 1
ATOM 722 N N . TYR A 1 86 ? -1.084 -7.459 -7.031 1.00 87.75 86 TYR A N 1
ATOM 723 C CA . TYR A 1 86 ? -1.541 -6.493 -8.019 1.00 87.75 86 TYR A CA 1
ATOM 724 C C . TYR A 1 86 ? -0.530 -6.323 -9.164 1.00 87.75 86 TYR A C 1
ATOM 726 O O . TYR A 1 86 ? -0.896 -6.477 -10.326 1.00 87.75 86 TYR A O 1
ATOM 734 N N . LEU A 1 87 ? 0.751 -6.091 -8.852 1.00 85.44 87 LEU A N 1
ATOM 735 C CA . LEU A 1 87 ? 1.803 -5.951 -9.867 1.00 85.44 87 LEU A CA 1
ATOM 736 C C . LEU A 1 87 ? 2.005 -7.241 -10.678 1.00 85.44 87 LEU A C 1
ATOM 738 O O . LEU A 1 87 ? 2.259 -7.177 -11.876 1.00 85.44 87 LEU A O 1
ATOM 742 N N . ARG A 1 88 ? 1.847 -8.416 -10.054 1.00 83.06 88 ARG A N 1
ATOM 743 C CA . ARG A 1 88 ? 1.937 -9.711 -10.741 1.00 83.06 88 ARG A CA 1
ATOM 744 C C . ARG A 1 88 ? 0.786 -9.952 -11.713 1.00 83.06 88 ARG A C 1
ATOM 746 O O . ARG A 1 88 ? 1.024 -10.579 -12.728 1.00 83.06 88 ARG A O 1
ATOM 753 N N . ILE A 1 89 ? -0.434 -9.518 -11.395 1.00 81.94 89 ILE A N 1
ATOM 754 C CA . ILE A 1 89 ? -1.585 -9.684 -12.299 1.00 81.94 89 ILE A CA 1
ATOM 755 C C . ILE A 1 89 ? -1.435 -8.798 -13.544 1.00 81.94 89 ILE A C 1
ATOM 757 O O . ILE A 1 89 ? -1.983 -9.118 -14.594 1.00 81.94 89 ILE A O 1
ATOM 761 N N . LEU A 1 90 ? -0.720 -7.679 -13.422 1.00 73.88 90 LEU A N 1
ATOM 762 C CA . LEU A 1 90 ? -0.444 -6.813 -14.559 1.00 73.88 90 LEU A CA 1
ATOM 763 C C . LEU A 1 90 ? 0.564 -7.447 -15.536 1.00 73.88 90 LEU A C 1
ATOM 765 O O . LEU A 1 90 ? 0.388 -7.275 -16.738 1.00 73.88 90 LEU A O 1
ATOM 769 N N . ASN A 1 91 ? 1.577 -8.169 -15.040 1.00 59.66 91 ASN A N 1
ATOM 770 C CA . ASN A 1 91 ? 2.559 -8.905 -15.859 1.00 59.66 91 ASN A CA 1
ATOM 771 C C . ASN A 1 91 ? 1.946 -10.097 -16.603 1.00 59.66 91 ASN A C 1
ATOM 773 O O . ASN A 1 91 ? 2.340 -10.295 -17.774 1.00 59.66 91 ASN A O 1
#

Solvent-accessible surface area (backbone atoms only — not comparable to full-atom values): 5482 Å² total; per-residue (Å²): 134,90,58,51,76,51,75,47,75,33,81,92,46,75,89,44,73,40,40,37,37,38,34,62,79,60,87,87,42,66,91,67,75,69,67,66,41,42,34,39,43,28,53,57,94,40,70,32,37,36,37,33,64,61,87,68,93,59,71,69,84,30,55,44,71,77,40,61,62,72,92,54,56,86,48,51,67,57,52,52,50,50,52,50,52,54,56,57,73,63,94

Organism: NCBI:txid1317122

Foldseek 3Di:
DDWQWDWDQQPVHNVDIWIDTWDWPDDDALVDDDPFTWIWDDGGPFTWIKTFGDDDPPQPVRIDTDRDDPSCPVCPVVVSVSVVVSSVVND

Nearest PDB structures (foldseek):
  1br8-assembly3_I  TM=2.073E-01  e=1.451E+00  Homo sapiens
  3kcg-assembly1_I  TM=2.035E-01  e=4.696E+00  Homo sapiens
  1nq9-assembly1_I  TM=1.782E-01  e=8.449E+00  Homo sapiens
  1e05-assembly2_I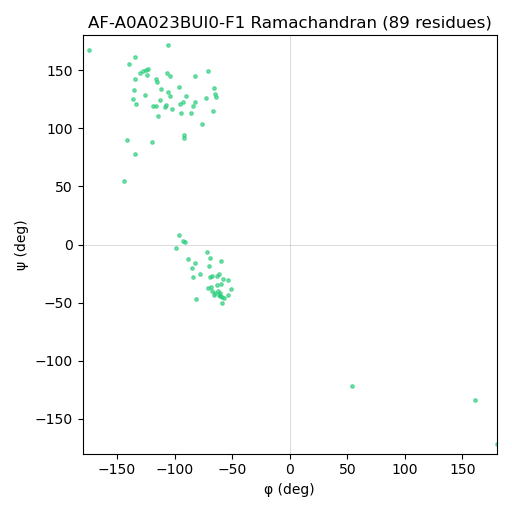  TM=1.866E-01  e=6.680E+00  Homo sapiens

Sequence (91 aa):
MWAINEKFVDYSHPQEKDSVFLNPNQTMNPQVIEYPIIWKGFVGSEEVEIIQKGQGAHLDLHFIFKKFPERYNHIKPDIINWIHKYLRILN

Mean predicted aligned error: 5.35 Å

Secondary structure (DSSP, 8-state):
---EEEEEE-TTSTT-EEEEEEEESS---TTS--SPEEEEEEETTEEEEEEE----SSGGGGEEEEE--GGGGGGHHHHHHHHHHHHHHH-

pLDDT: mean 84.83, std 10.5, range [50.31, 96.56]